Protein AF-A0A0H2X7L0-F1 (afdb_monomer_lite)

Structure (mmCIF, N/CA/C/O backbone):
data_AF-A0A0H2X7L0-F1
#
_entry.id   AF-A0A0H2X7L0-F1
#
loop_
_atom_site.group_PDB
_atom_site.id
_atom_site.type_symbol
_atom_site.label_atom_id
_atom_site.label_alt_id
_atom_site.label_comp_id
_atom_site.label_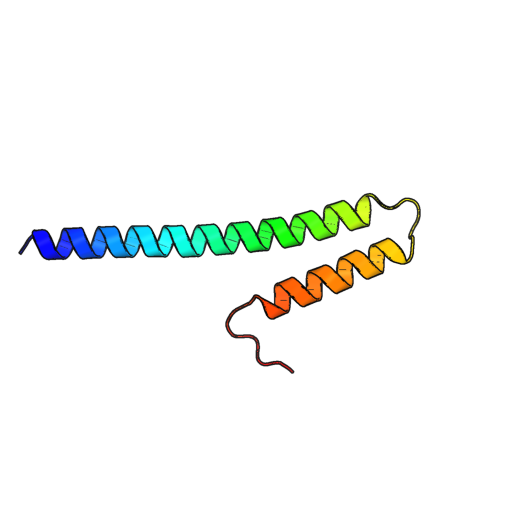asym_id
_atom_site.label_entity_id
_atom_site.label_seq_id
_atom_site.pdbx_PDB_ins_code
_atom_site.Cartn_x
_atom_site.Cartn_y
_atom_site.Cartn_z
_atom_site.occupancy
_atom_site.B_iso_or_equiv
_atom_site.auth_seq_id
_atom_site.auth_comp_id
_atom_site.auth_asym_id
_atom_site.auth_atom_id
_atom_site.pdbx_PDB_model_num
ATOM 1 N N . MET A 1 1 ? -22.005 9.833 35.192 1.00 62.28 1 MET A N 1
ATOM 2 C CA . MET A 1 1 ? -22.287 9.262 33.849 1.00 62.28 1 MET A CA 1
ATOM 3 C C . MET A 1 1 ? -21.272 9.768 32.811 1.00 62.28 1 MET A C 1
ATOM 5 O O . MET A 1 1 ? -21.127 9.181 31.751 1.00 62.28 1 MET A O 1
ATOM 9 N N . ASP A 1 2 ? -20.495 10.790 33.171 1.00 69.75 2 ASP A N 1
ATOM 10 C CA . ASP A 1 2 ? -19.595 11.596 32.336 1.00 69.75 2 ASP A CA 1
ATOM 11 C C . ASP A 1 2 ? -18.235 10.936 32.037 1.00 69.75 2 ASP A C 1
ATOM 13 O O . ASP A 1 2 ? -17.598 11.217 31.025 1.00 69.75 2 ASP A O 1
ATOM 17 N N . THR A 1 3 ? -17.776 10.022 32.896 1.00 74.94 3 THR A N 1
ATOM 18 C CA . THR A 1 3 ? -16.495 9.314 32.719 1.00 74.94 3 THR A CA 1
ATOM 19 C C . THR A 1 3 ? -16.532 8.298 31.572 1.00 74.94 3 THR A C 1
ATOM 21 O O . THR A 1 3 ? -15.525 8.098 30.900 1.00 74.94 3 THR A O 1
ATOM 24 N N . LEU A 1 4 ? -17.689 7.678 31.321 1.00 75.06 4 LEU A N 1
ATOM 25 C CA . LEU A 1 4 ? -17.870 6.699 30.240 1.00 75.06 4 LEU A CA 1
ATOM 26 C C . LEU A 1 4 ? -17.866 7.388 28.868 1.00 75.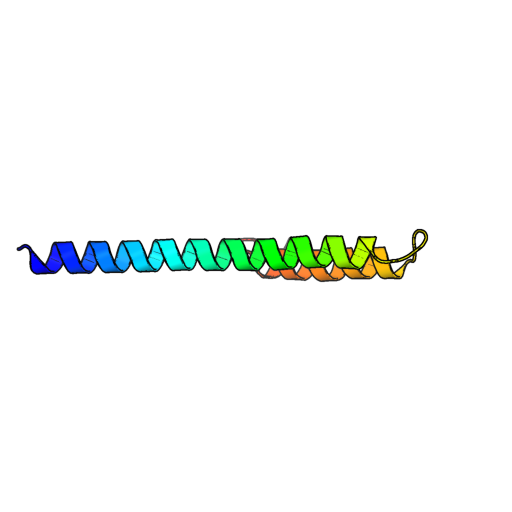06 4 LEU A C 1
ATOM 28 O O . LEU A 1 4 ? -17.153 6.951 27.972 1.00 75.06 4 LEU A O 1
ATOM 32 N N . ALA A 1 5 ? -18.562 8.524 28.751 1.00 79.50 5 ALA A N 1
ATOM 33 C CA . ALA A 1 5 ? -18.600 9.322 27.526 1.00 79.50 5 ALA A CA 1
ATOM 34 C C . ALA A 1 5 ? -17.199 9.799 27.094 1.00 79.50 5 ALA A C 1
ATOM 36 O O . ALA A 1 5 ? -16.830 9.663 25.931 1.00 79.50 5 ALA A O 1
ATOM 37 N N . ASN A 1 6 ? -16.375 10.265 28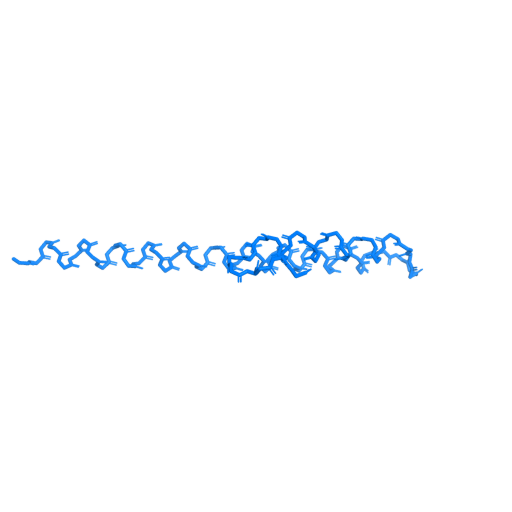.041 1.00 82.88 6 ASN A N 1
ATOM 38 C CA . ASN A 1 6 ? -14.994 10.672 27.751 1.00 82.88 6 ASN A CA 1
ATOM 39 C C . ASN A 1 6 ? -14.109 9.508 27.269 1.00 82.88 6 ASN A C 1
ATOM 41 O O . ASN A 1 6 ? -13.245 9.696 26.410 1.00 82.88 6 ASN A O 1
ATOM 45 N N . ALA A 1 7 ? -14.309 8.305 27.812 1.00 82.56 7 ALA A N 1
ATOM 46 C CA . ALA A 1 7 ? -13.548 7.128 27.404 1.00 82.56 7 ALA A CA 1
ATOM 47 C C . ALA A 1 7 ? -13.910 6.675 25.979 1.00 82.56 7 ALA A C 1
ATOM 49 O O . ALA A 1 7 ? -13.018 6.295 25.217 1.00 82.56 7 ALA A O 1
ATOM 50 N N . ASP A 1 8 ? -15.188 6.749 25.603 1.00 84.38 8 ASP A N 1
ATOM 51 C CA . ASP A 1 8 ? -15.639 6.429 24.246 1.00 84.38 8 ASP A CA 1
ATOM 52 C C . ASP A 1 8 ? -15.162 7.466 23.222 1.00 84.38 8 ASP A C 1
ATOM 54 O O . ASP A 1 8 ? -14.685 7.089 22.151 1.00 84.38 8 ASP A O 1
ATOM 58 N N . ASP A 1 9 ? -15.179 8.759 23.556 1.00 88.25 9 ASP A N 1
ATOM 59 C CA . ASP A 1 9 ? -14.624 9.799 22.681 1.00 88.25 9 ASP A CA 1
ATOM 60 C C . ASP A 1 9 ? -13.121 9.617 22.435 1.00 88.25 9 ASP A C 1
ATOM 62 O O . ASP A 1 9 ? -12.657 9.695 21.291 1.00 88.25 9 ASP A O 1
ATOM 66 N N . ALA A 1 10 ? -12.358 9.295 23.484 1.00 86.38 10 ALA A N 1
ATOM 67 C CA . ALA A 1 10 ? -10.929 9.012 23.370 1.00 86.38 10 ALA A CA 1
ATOM 68 C C . ALA A 1 10 ? -10.653 7.771 22.503 1.00 86.38 10 ALA A C 1
ATOM 70 O O . ALA A 1 10 ? -9.760 7.795 21.650 1.00 86.38 10 ALA A O 1
ATOM 71 N N . ARG A 1 11 ? -11.443 6.701 22.666 1.00 87.00 11 ARG A N 1
ATOM 72 C CA . ARG A 1 11 ? -11.351 5.489 21.832 1.00 87.00 11 ARG A CA 1
ATOM 73 C C . ARG A 1 11 ? -11.689 5.775 20.375 1.00 87.00 11 ARG A C 1
ATOM 75 O O . ARG A 1 11 ? -10.944 5.366 19.487 1.00 87.00 11 ARG A O 1
ATOM 82 N N . ASN A 1 12 ? -12.752 6.534 20.126 1.00 90.75 12 ASN A N 1
ATOM 83 C CA . ASN A 1 12 ? -13.157 6.925 18.779 1.00 90.75 12 ASN A CA 1
ATOM 84 C C . ASN A 1 12 ? -12.100 7.811 18.108 1.00 90.75 12 ASN A C 1
ATOM 86 O O . ASN A 1 12 ? -11.810 7.651 16.921 1.00 90.75 12 ASN A O 1
ATOM 90 N N . ALA A 1 13 ? -11.487 8.733 18.854 1.00 89.75 13 ALA A N 1
ATOM 91 C CA . ALA A 1 13 ? -10.385 9.550 18.356 1.00 89.75 13 ALA A CA 1
ATOM 92 C C . ALA A 1 13 ? -9.151 8.701 18.015 1.00 89.75 13 ALA A C 1
ATOM 94 O O . ALA A 1 13 ? -8.575 8.879 16.940 1.00 89.75 13 ALA A O 1
ATOM 95 N N . ALA A 1 14 ? -8.789 7.746 18.877 1.00 89.56 14 ALA A N 1
ATOM 96 C CA . ALA A 1 14 ? -7.692 6.813 18.628 1.00 89.56 14 ALA A CA 1
ATOM 97 C C . ALA A 1 14 ? -7.955 5.941 17.391 1.00 89.56 14 ALA A C 1
ATOM 99 O O . ALA A 1 14 ? -7.084 5.817 16.531 1.00 89.56 14 ALA A O 1
ATOM 100 N N . GLN A 1 15 ? -9.175 5.420 17.238 1.00 90.94 15 GLN A N 1
ATOM 101 C CA . GLN A 1 15 ? -9.568 4.633 16.069 1.00 90.94 15 GLN A CA 1
ATOM 102 C C . GLN A 1 15 ? -9.499 5.459 14.779 1.00 90.94 15 GLN A C 1
ATOM 104 O O . GLN A 1 15 ? -8.916 5.012 13.793 1.00 90.94 15 GLN A O 1
ATOM 109 N N . ARG A 1 16 ? -10.028 6.691 14.779 1.00 90.06 16 ARG A N 1
ATOM 110 C CA . ARG A 1 16 ? -9.924 7.604 13.624 1.00 90.06 16 ARG A CA 1
ATOM 111 C C . ARG A 1 16 ? -8.471 7.912 13.275 1.00 90.06 16 ARG A C 1
ATOM 113 O O . ARG A 1 16 ? -8.118 7.931 12.097 1.00 90.06 16 ARG A O 1
ATOM 120 N N . GLN A 1 17 ? -7.628 8.133 14.283 1.00 91.81 17 GLN A N 1
ATOM 121 C CA . GLN A 1 17 ? -6.202 8.370 14.080 1.00 91.81 17 GLN A CA 1
ATOM 122 C C . GLN A 1 17 ? -5.512 7.150 13.464 1.00 91.81 17 GLN A C 1
ATOM 124 O O . GLN A 1 17 ? -4.687 7.312 12.569 1.00 91.81 17 GLN A O 1
ATOM 129 N N . GLN A 1 18 ? -5.875 5.944 13.898 1.00 89.50 18 GLN A N 1
ATOM 130 C CA . GLN A 1 18 ? -5.301 4.700 13.394 1.00 89.50 18 GLN A CA 1
ATOM 131 C C . GLN A 1 18 ? -5.728 4.414 11.948 1.00 89.50 18 GLN A C 1
ATOM 133 O O . GLN A 1 18 ? -4.878 4.113 11.116 1.00 89.50 18 GLN A O 1
ATOM 138 N N . VAL A 1 19 ? -7.009 4.617 11.616 1.00 90.31 19 VAL A N 1
ATOM 139 C CA . VAL A 1 19 ? -7.512 4.535 10.230 1.00 90.31 19 VAL A CA 1
ATOM 140 C C . VAL A 1 19 ? -6.802 5.546 9.330 1.00 90.31 19 VAL A C 1
ATOM 142 O O . VAL A 1 19 ? -6.402 5.223 8.210 1.00 90.31 19 VAL A O 1
ATOM 145 N N . ARG A 1 20 ? -6.604 6.774 9.820 1.00 88.38 20 ARG A N 1
ATOM 146 C CA . ARG A 1 20 ? -5.890 7.812 9.072 1.00 88.38 20 ARG A CA 1
ATOM 147 C C . ARG A 1 20 ? -4.420 7.449 8.858 1.00 88.38 20 ARG A C 1
ATOM 149 O O . ARG A 1 20 ? -3.929 7.620 7.748 1.00 88.38 20 ARG A O 1
ATOM 156 N N . ALA A 1 21 ? -3.740 6.938 9.882 1.00 90.38 21 ALA A N 1
ATOM 157 C CA . ALA A 1 21 ? -2.349 6.502 9.782 1.00 90.38 21 ALA A CA 1
ATOM 158 C C . ALA A 1 21 ? -2.180 5.364 8.762 1.00 90.38 21 ALA A C 1
ATOM 160 O O . ALA A 1 21 ? -1.320 5.459 7.895 1.00 90.38 21 ALA A O 1
ATOM 161 N N . ASP A 1 22 ? -3.050 4.352 8.804 1.00 86.62 22 ASP A N 1
ATOM 162 C CA . ASP A 1 22 ? -3.061 3.234 7.849 1.00 86.62 22 ASP A CA 1
ATOM 163 C C . ASP A 1 22 ? -3.337 3.701 6.408 1.00 86.62 22 ASP A C 1
ATOM 165 O O . ASP A 1 22 ? -2.680 3.275 5.460 1.00 86.62 22 ASP A O 1
ATOM 169 N N . THR A 1 23 ? -4.251 4.660 6.233 1.00 86.75 23 THR A N 1
ATOM 170 C CA . THR A 1 23 ? -4.520 5.255 4.914 1.00 86.75 23 THR A CA 1
ATOM 171 C C . THR A 1 23 ? -3.299 6.003 4.371 1.00 86.75 23 THR A C 1
ATOM 173 O O . THR A 1 23 ? -2.959 5.862 3.195 1.00 86.75 23 THR A O 1
ATOM 176 N N . ILE A 1 24 ? -2.628 6.791 5.218 1.00 88.94 24 ILE A N 1
ATOM 177 C CA . ILE A 1 24 ? -1.422 7.541 4.842 1.00 88.94 24 ILE A CA 1
ATOM 178 C C . ILE A 1 24 ? -0.273 6.587 4.504 1.00 88.94 24 ILE A C 1
ATOM 180 O O . ILE A 1 24 ? 0.404 6.807 3.503 1.00 88.94 24 ILE A O 1
ATOM 184 N N . ASP A 1 25 ? -0.076 5.522 5.283 1.00 86.31 25 ASP A N 1
ATOM 185 C CA . ASP A 1 25 ? 0.966 4.521 5.036 1.00 86.31 25 ASP A CA 1
ATOM 186 C C . ASP A 1 25 ? 0.798 3.850 3.664 1.00 86.31 25 ASP A C 1
ATOM 188 O O . ASP A 1 25 ? 1.740 3.777 2.870 1.00 86.31 25 ASP A O 1
ATOM 192 N N . ARG A 1 26 ? -0.431 3.452 3.318 1.00 83.81 26 ARG A N 1
ATOM 193 C CA . ARG A 1 26 ? -0.732 2.863 2.003 1.00 83.81 26 ARG A CA 1
ATOM 194 C C . ARG A 1 26 ? -0.529 3.855 0.865 1.00 83.81 26 ARG A C 1
ATOM 196 O O . ARG A 1 26 ? 0.015 3.487 -0.178 1.00 83.81 26 ARG A O 1
ATOM 203 N N . LEU A 1 27 ? -0.943 5.109 1.059 1.00 85.88 27 LEU A N 1
ATOM 204 C CA . LEU A 1 27 ? -0.725 6.169 0.078 1.00 85.88 27 LEU A CA 1
ATOM 205 C C . LEU A 1 27 ? 0.774 6.425 -0.133 1.00 85.88 27 LEU A C 1
ATOM 207 O O . LEU A 1 27 ? 1.212 6.545 -1.275 1.00 85.88 27 LEU A O 1
ATOM 211 N N . ALA A 1 28 ? 1.567 6.453 0.939 1.00 85.94 28 ALA A N 1
ATOM 212 C CA . ALA A 1 28 ? 3.015 6.616 0.868 1.00 85.94 28 ALA A CA 1
ATOM 213 C C . ALA A 1 28 ? 3.683 5.457 0.111 1.00 85.94 28 ALA A C 1
ATOM 215 O O . ALA A 1 28 ? 4.517 5.705 -0.760 1.00 85.94 28 ALA A O 1
ATOM 216 N N . HIS A 1 29 ? 3.266 4.210 0.360 1.00 81.44 29 HIS A N 1
ATOM 217 C CA . HIS A 1 29 ? 3.733 3.045 -0.398 1.00 81.44 29 HIS A CA 1
ATOM 218 C C . HIS A 1 29 ? 3.383 3.137 -1.894 1.00 81.44 29 HIS A C 1
ATOM 220 O O . HIS A 1 29 ? 4.228 2.843 -2.741 1.00 81.44 29 HIS A O 1
ATOM 226 N N . ALA A 1 30 ? 2.166 3.579 -2.233 1.00 80.00 30 ALA A N 1
ATOM 227 C CA . ALA A 1 30 ? 1.733 3.763 -3.620 1.00 80.00 30 ALA A CA 1
ATOM 228 C C . ALA A 1 30 ? 2.522 4.864 -4.337 1.00 80.00 30 ALA A C 1
ATOM 230 O O . ALA A 1 30 ? 3.011 4.661 -5.448 1.00 80.00 30 ALA A O 1
ATOM 231 N N . ILE A 1 31 ? 2.684 6.022 -3.695 1.00 84.19 31 ILE A N 1
ATOM 232 C CA . ILE A 1 31 ? 3.437 7.144 -4.262 1.00 84.19 31 ILE A CA 1
ATOM 233 C C . ILE A 1 31 ? 4.914 6.769 -4.412 1.00 84.19 31 ILE A C 1
ATOM 235 O O . ILE A 1 31 ? 5.495 7.025 -5.465 1.00 84.19 31 ILE A O 1
ATOM 239 N N . GLY A 1 32 ? 5.509 6.118 -3.407 1.00 83.25 32 GLY A N 1
ATOM 240 C CA . GLY A 1 32 ? 6.898 5.659 -3.456 1.00 83.25 32 GLY A CA 1
ATOM 241 C C . GLY A 1 32 ? 7.163 4.729 -4.639 1.00 83.25 32 GLY A C 1
ATOM 242 O O . GLY A 1 32 ? 8.161 4.894 -5.335 1.00 83.25 32 GLY A O 1
ATOM 243 N N . ALA A 1 33 ? 6.230 3.823 -4.934 1.00 79.88 33 ALA A N 1
ATOM 244 C CA . ALA A 1 33 ? 6.299 2.947 -6.100 1.00 79.88 33 ALA A CA 1
ATOM 245 C C . ALA A 1 33 ? 6.330 3.708 -7.431 1.00 79.88 33 ALA A C 1
ATOM 247 O O . ALA A 1 33 ? 7.162 3.433 -8.295 1.00 79.88 33 ALA A O 1
ATOM 248 N N . VAL A 1 34 ? 5.429 4.683 -7.585 1.00 77.56 34 VAL A N 1
ATOM 249 C CA . VAL A 1 34 ? 5.332 5.499 -8.802 1.00 77.56 34 VAL A CA 1
ATOM 250 C C . VAL A 1 34 ? 6.586 6.350 -8.976 1.00 77.56 34 VAL A C 1
ATOM 252 O O . VAL A 1 34 ? 7.128 6.420 -10.075 1.00 77.56 34 VAL A O 1
ATOM 255 N N . VAL A 1 35 ? 7.076 6.975 -7.902 1.00 82.19 35 VAL A N 1
ATOM 256 C CA . VAL A 1 35 ? 8.292 7.800 -7.946 1.00 82.19 35 VAL A CA 1
ATOM 257 C C . VAL A 1 35 ? 9.517 6.957 -8.305 1.00 82.19 35 VAL A C 1
ATOM 259 O O . VAL A 1 35 ? 10.285 7.368 -9.170 1.00 82.19 35 VAL A O 1
ATOM 262 N N . LEU A 1 36 ? 9.679 5.773 -7.702 1.00 75.19 36 LEU A N 1
ATOM 263 C CA . LEU A 1 36 ? 10.784 4.856 -8.008 1.00 75.19 36 LEU A CA 1
ATOM 264 C C . LEU A 1 36 ? 10.759 4.382 -9.463 1.00 75.19 36 LEU A C 1
ATOM 266 O O . LEU A 1 36 ? 11.793 4.399 -10.122 1.00 75.19 36 LEU A O 1
ATOM 270 N N . SER A 1 37 ? 9.584 4.013 -9.974 1.00 72.38 37 SER A N 1
ATOM 271 C CA . SER A 1 37 ? 9.425 3.610 -11.373 1.00 72.38 37 SER A CA 1
ATOM 272 C C . SER A 1 37 ? 9.766 4.750 -12.339 1.00 72.38 37 SER A C 1
ATOM 274 O O . SER A 1 37 ? 10.537 4.566 -13.276 1.00 72.38 37 SER A O 1
ATOM 276 N N . ARG A 1 38 ? 9.284 5.971 -12.067 1.00 69.62 38 ARG A N 1
ATOM 277 C CA . ARG A 1 38 ? 9.545 7.147 -12.920 1.00 69.62 38 ARG A CA 1
ATOM 278 C C . ARG A 1 38 ? 10.966 7.699 -12.823 1.00 69.62 38 ARG A C 1
ATOM 280 O O . ARG A 1 38 ? 11.339 8.522 -13.653 1.00 69.62 38 ARG A O 1
ATOM 287 N N . ALA A 1 39 ? 11.739 7.287 -11.822 1.00 77.25 39 ALA A N 1
ATOM 288 C CA . ALA A 1 39 ? 13.155 7.617 -11.720 1.00 77.25 39 ALA A CA 1
ATOM 289 C C . ALA A 1 39 ? 14.027 6.751 -12.649 1.00 77.25 39 ALA A C 1
ATOM 291 O O . ALA A 1 39 ? 15.209 7.053 -12.824 1.00 77.25 39 ALA A O 1
ATOM 292 N N . CYS A 1 40 ? 13.473 5.688 -13.246 1.00 63.31 40 CYS A N 1
ATOM 293 C CA . CYS A 1 40 ? 14.182 4.897 -14.242 1.00 63.31 40 CYS A CA 1
ATOM 294 C C . CYS A 1 40 ? 14.256 5.652 -15.585 1.00 63.31 40 CYS A C 1
ATOM 296 O O . CYS A 1 40 ? 13.224 6.093 -16.093 1.00 63.31 40 CYS A O 1
ATOM 298 N N . PRO A 1 41 ? 15.452 5.802 -16.181 1.00 60.78 41 PRO A N 1
ATOM 299 C CA . PRO A 1 41 ? 15.593 6.355 -17.522 1.00 60.78 41 PRO A CA 1
ATOM 300 C C . PRO A 1 41 ? 15.058 5.370 -18.578 1.00 60.78 41 PRO A C 1
ATOM 302 O O . PRO A 1 41 ? 15.367 4.182 -18.524 1.00 60.78 41 PRO A O 1
ATOM 305 N N . ASP A 1 42 ? 14.283 5.903 -19.525 1.00 61.81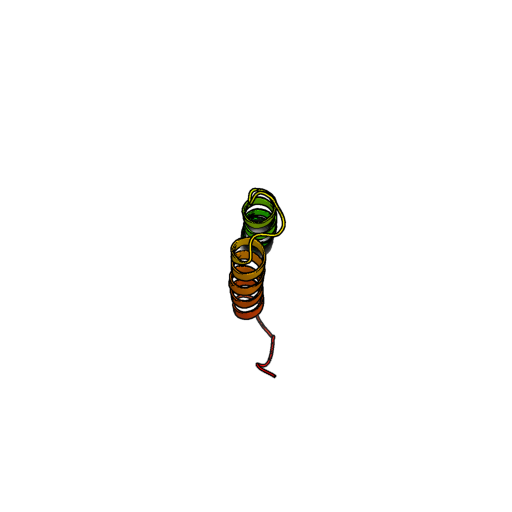 42 ASP A N 1
ATOM 306 C CA . ASP A 1 42 ? 13.935 5.318 -20.834 1.00 61.81 42 ASP A CA 1
ATOM 307 C C . ASP A 1 42 ? 13.249 3.933 -20.834 1.00 61.81 42 ASP A C 1
ATOM 309 O O . ASP A 1 42 ? 13.818 2.948 -21.296 1.00 61.81 42 ASP A O 1
ATOM 313 N N . ASP A 1 43 ? 12.006 3.857 -20.329 1.00 60.72 43 ASP A N 1
ATOM 314 C CA . ASP A 1 43 ? 11.136 2.660 -20.409 1.00 60.72 43 ASP A CA 1
ATOM 315 C C . ASP A 1 43 ? 11.862 1.350 -20.043 1.00 60.72 43 ASP A C 1
ATOM 317 O O . ASP A 1 43 ? 11.700 0.294 -20.660 1.00 60.72 43 ASP A O 1
ATOM 321 N N . SER A 1 44 ? 12.723 1.429 -19.024 1.00 66.94 44 SER A N 1
ATOM 322 C CA . SER A 1 44 ? 13.4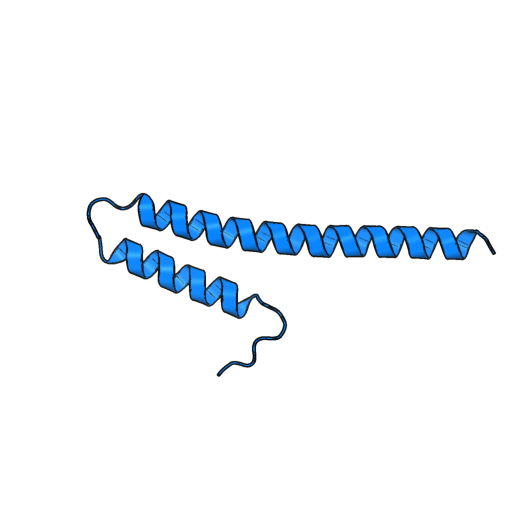41 0.268 -18.520 1.00 66.94 44 SER A CA 1
ATOM 323 C C . SER A 1 44 ? 12.437 -0.774 -18.019 1.00 66.94 44 SER A C 1
ATOM 325 O O . SER A 1 44 ? 11.562 -0.425 -17.222 1.00 66.94 44 SER A O 1
ATOM 327 N N . PRO A 1 45 ? 12.591 -2.066 -18.367 1.00 73.31 45 PRO A N 1
ATOM 328 C CA . PRO A 1 45 ? 11.714 -3.133 -17.875 1.00 73.31 45 PRO A CA 1
ATOM 329 C C . PRO A 1 45 ? 11.688 -3.234 -16.337 1.00 73.31 45 PRO A C 1
ATOM 331 O O . PRO A 1 45 ? 10.750 -3.782 -15.761 1.00 73.31 45 PRO A O 1
ATOM 334 N N . LEU A 1 46 ? 12.684 -2.653 -15.655 1.00 72.56 46 LEU A N 1
ATOM 335 C CA . LEU A 1 46 ? 12.717 -2.527 -14.199 1.00 72.56 46 LEU A CA 1
ATOM 336 C C . LEU A 1 46 ? 11.636 -1.572 -13.656 1.00 72.56 46 LEU A C 1
ATOM 338 O O . LEU A 1 46 ? 11.122 -1.784 -12.559 1.00 72.56 46 LEU A O 1
ATOM 342 N N . ALA A 1 47 ? 11.276 -0.530 -14.408 1.00 75.00 47 ALA A N 1
ATOM 343 C CA . ALA A 1 47 ? 10.248 0.433 -14.022 1.00 75.00 47 ALA A CA 1
ATOM 344 C C . ALA A 1 47 ? 8.871 -0.239 -13.914 1.00 75.00 47 ALA A C 1
ATOM 346 O O . ALA A 1 47 ? 8.138 0.001 -12.946 1.00 75.00 47 ALA A O 1
ATOM 347 N N . ASP A 1 48 ? 8.559 -1.110 -14.875 1.00 73.25 48 ASP A N 1
ATOM 348 C CA . ASP A 1 48 ? 7.336 -1.915 -14.900 1.00 73.25 48 ASP A CA 1
ATOM 349 C C . ASP A 1 48 ? 7.329 -2.964 -13.783 1.00 73.25 48 ASP A C 1
ATOM 351 O O . ASP A 1 48 ? 6.316 -3.151 -13.101 1.00 73.25 48 ASP A O 1
ATOM 355 N N . GLU A 1 49 ? 8.473 -3.607 -13.529 1.00 80.06 49 GLU A N 1
ATOM 356 C CA . GLU A 1 49 ? 8.617 -4.572 -12.437 1.00 80.06 49 GLU A CA 1
ATOM 357 C C . GLU A 1 49 ? 8.382 -3.922 -11.062 1.00 80.06 49 GLU A C 1
ATOM 359 O O . GLU A 1 49 ? 7.645 -4.469 -10.232 1.00 80.06 49 GLU A O 1
ATOM 364 N N . ILE A 1 50 ? 8.937 -2.725 -10.834 1.00 81.12 50 ILE A N 1
ATOM 365 C CA . ILE A 1 50 ? 8.718 -1.939 -9.610 1.00 81.12 50 ILE A CA 1
ATOM 366 C C . ILE A 1 50 ? 7.227 -1.624 -9.437 1.00 81.12 50 ILE A C 1
ATOM 368 O O . ILE A 1 50 ? 6.680 -1.831 -8.346 1.00 81.12 50 ILE A O 1
ATOM 372 N N . LEU A 1 51 ? 6.551 -1.172 -10.500 1.00 78.19 51 LEU A N 1
ATOM 373 C CA . LEU A 1 51 ? 5.123 -0.854 -10.446 1.00 78.19 51 LEU A CA 1
ATOM 374 C C . LEU A 1 51 ? 4.292 -2.087 -10.066 1.00 78.19 51 LEU A C 1
ATOM 376 O O . LEU A 1 51 ? 3.445 -2.014 -9.170 1.00 78.19 51 LEU A O 1
ATOM 380 N N . GLU A 1 52 ? 4.549 -3.230 -10.70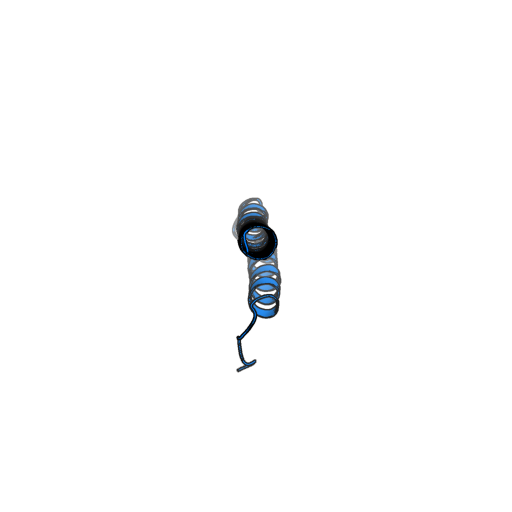5 1.00 83.12 52 GLU A N 1
ATOM 381 C CA . GLU A 1 52 ? 3.768 -4.451 -10.499 1.00 83.12 52 GLU A CA 1
ATOM 382 C C . GLU A 1 52 ? 4.023 -5.091 -9.125 1.00 83.12 52 GLU A C 1
ATOM 384 O O . GLU A 1 52 ? 3.094 -5.587 -8.479 1.00 83.12 52 GLU A O 1
ATOM 389 N N . VAL A 1 53 ? 5.260 -5.067 -8.614 1.00 84.62 53 VAL A N 1
ATOM 390 C CA . VAL A 1 53 ? 5.560 -5.530 -7.244 1.00 84.62 53 VAL A CA 1
ATOM 391 C C . VAL A 1 53 ? 4.839 -4.670 -6.210 1.00 84.62 53 VAL A C 1
ATOM 393 O O . VAL A 1 53 ? 4.177 -5.204 -5.312 1.00 84.62 53 VAL A O 1
ATOM 396 N N . CYS A 1 54 ? 4.927 -3.347 -6.331 1.00 78.12 54 CYS A N 1
ATOM 397 C CA . CYS A 1 54 ? 4.292 -2.442 -5.383 1.00 78.12 54 CYS A CA 1
ATOM 398 C C . CYS A 1 54 ? 2.763 -2.517 -5.441 1.00 78.12 54 CYS A C 1
ATOM 400 O O . CYS A 1 54 ? 2.124 -2.602 -4.390 1.00 78.12 54 CYS A O 1
ATOM 402 N N . ARG A 1 55 ? 2.170 -2.575 -6.642 1.00 81.56 55 ARG A N 1
ATOM 403 C CA . ARG A 1 55 ? 0.720 -2.740 -6.826 1.00 81.56 55 ARG A CA 1
ATOM 404 C C . ARG A 1 55 ? 0.206 -3.998 -6.129 1.00 81.56 55 ARG A C 1
ATOM 406 O O . ARG A 1 55 ? -0.766 -3.922 -5.379 1.00 81.56 55 ARG A O 1
ATOM 413 N N . ARG A 1 56 ? 0.882 -5.138 -6.314 1.00 84.94 56 ARG A N 1
ATOM 414 C CA . ARG A 1 56 ? 0.512 -6.409 -5.667 1.00 84.94 56 ARG A CA 1
ATOM 415 C C . ARG A 1 56 ? 0.555 -6.319 -4.145 1.00 84.94 56 ARG A C 1
ATOM 417 O O . ARG A 1 56 ? -0.376 -6.774 -3.486 1.00 84.94 56 ARG A O 1
ATOM 424 N N . LYS A 1 57 ? 1.594 -5.697 -3.581 1.00 82.06 57 LYS A N 1
ATOM 425 C CA . LYS A 1 57 ? 1.712 -5.519 -2.125 1.00 82.06 57 LYS A CA 1
ATOM 426 C C . LYS A 1 57 ? 0.621 -4.616 -1.552 1.00 82.06 57 LYS A C 1
ATOM 428 O O . LYS A 1 57 ? 0.066 -4.939 -0.508 1.00 82.06 57 LYS A O 1
ATOM 433 N N . ILE A 1 58 ? 0.279 -3.529 -2.245 1.00 80.56 58 ILE A N 1
ATOM 434 C CA . ILE A 1 58 ? -0.792 -2.614 -1.822 1.00 80.56 58 ILE A CA 1
ATOM 435 C C . ILE A 1 58 ? -2.151 -3.319 -1.841 1.00 80.56 58 ILE A C 1
ATOM 437 O O . ILE A 1 58 ? -2.915 -3.192 -0.888 1.00 80.56 58 ILE A O 1
ATOM 441 N N . LEU A 1 59 ? -2.443 -4.094 -2.891 1.00 82.56 59 LEU A N 1
ATOM 442 C CA . LEU A 1 59 ? -3.688 -4.864 -2.982 1.00 82.56 59 LEU A CA 1
ATOM 443 C C . LEU A 1 59 ? -3.777 -5.942 -1.894 1.00 82.56 59 LEU A C 1
ATOM 445 O O . LEU A 1 59 ? -4.828 -6.090 -1.278 1.00 82.56 59 LEU A O 1
ATOM 449 N N . ALA A 1 60 ? -2.676 -6.640 -1.603 1.00 80.94 60 ALA A N 1
ATOM 450 C CA . ALA A 1 60 ? -2.622 -7.633 -0.528 1.00 80.94 60 ALA A CA 1
ATOM 451 C C . ALA A 1 60 ? -2.805 -7.019 0.872 1.00 80.94 60 ALA A C 1
ATOM 453 O O . ALA A 1 60 ? -3.296 -7.685 1.781 1.00 80.94 60 ALA A O 1
ATOM 454 N N . ALA A 1 61 ? -2.423 -5.753 1.049 1.00 75.44 61 ALA A N 1
ATOM 455 C CA . ALA A 1 61 ? -2.588 -5.021 2.299 1.00 75.44 61 ALA A CA 1
ATOM 456 C C . ALA A 1 61 ? -3.997 -4.418 2.480 1.00 75.44 61 ALA A C 1
ATOM 458 O O . ALA A 1 61 ? -4.289 -3.888 3.554 1.00 75.44 61 ALA A O 1
ATOM 459 N N . LEU A 1 62 ? -4.874 -4.473 1.465 1.00 75.94 62 LEU A N 1
ATOM 460 C CA . LEU A 1 62 ? -6.245 -3.974 1.574 1.00 75.94 62 LEU A CA 1
ATOM 461 C C . LEU A 1 62 ? -7.138 -4.992 2.316 1.00 75.94 62 LEU A C 1
ATOM 463 O O . LEU A 1 62 ? -7.354 -6.100 1.818 1.00 75.94 62 LEU A O 1
ATOM 467 N N . PRO A 1 63 ? -7.729 -4.636 3.471 1.00 65.06 63 PRO A N 1
ATOM 468 C CA . PRO A 1 63 ? -8.684 -5.496 4.152 1.00 65.06 63 PRO A CA 1
ATOM 469 C C . PRO A 1 63 ? -9.959 -5.616 3.308 1.00 65.06 63 PRO A C 1
ATOM 471 O O . PRO A 1 63 ? -10.598 -4.614 2.989 1.00 65.06 63 PRO A O 1
ATOM 474 N N . GLY A 1 64 ? -10.328 -6.849 2.948 1.00 62.22 64 GLY A N 1
ATOM 475 C CA . GLY A 1 64 ? -11.584 -7.154 2.255 1.00 62.22 64 GLY A CA 1
ATOM 476 C C . GLY A 1 64 ? -11.491 -7.431 0.752 1.00 62.22 64 GLY A C 1
ATOM 477 O O . GLY A 1 64 ? -12.537 -7.519 0.115 1.00 62.22 64 GLY A O 1
ATOM 478 N N . GLN A 1 65 ? -10.300 -7.606 0.166 1.00 53.75 65 GLN A N 1
ATOM 479 C CA . GLN A 1 65 ? -10.210 -8.148 -1.195 1.00 53.75 65 GLN A CA 1
ATOM 480 C C . GLN A 1 65 ? -10.197 -9.685 -1.157 1.00 53.75 65 GLN A C 1
ATOM 482 O O . GLN A 1 65 ? -9.203 -10.263 -0.713 1.00 53.75 65 GLN A O 1
ATOM 487 N N . PRO A 1 66 ? -11.266 -10.380 -1.599 1.00 46.75 66 PRO A N 1
ATOM 488 C CA . PRO A 1 66 ? -11.159 -11.802 -1.877 1.00 46.75 66 PRO A CA 1
ATOM 489 C C . PRO A 1 66 ? -10.146 -11.974 -3.010 1.00 46.75 66 PRO A C 1
ATOM 491 O O . PRO A 1 66 ? -10.287 -11.354 -4.065 1.00 46.75 66 PRO A O 1
ATOM 494 N N . ALA A 1 67 ? -9.117 -12.788 -2.769 1.00 52.91 67 ALA A N 1
ATOM 495 C CA . ALA A 1 67 ? -8.230 -13.270 -3.818 1.00 52.91 67 ALA A CA 1
ATOM 496 C C . ALA A 1 67 ? -9.111 -13.873 -4.921 1.00 52.91 67 ALA A C 1
ATOM 498 O O . ALA A 1 67 ? -9.813 -14.856 -4.678 1.00 52.91 67 ALA A O 1
ATOM 499 N N . ARG A 1 68 ? -9.163 -13.208 -6.075 1.00 46.00 68 ARG A N 1
ATOM 500 C CA . ARG A 1 68 ? -9.935 -13.653 -7.232 1.00 46.00 68 ARG A CA 1
ATOM 501 C C . ARG A 1 68 ? -9.046 -14.454 -8.164 1.00 46.00 68 ARG A C 1
ATOM 503 O O . ARG A 1 68 ? -7.894 -14.013 -8.371 1.00 46.00 68 ARG A O 1
#

Secondary structure (DSSP, 8-state):
-HHHHHHHHHHHHHHHHHHHHHHHHHHHHHHHHHHHHHTSSSS-HHHHHHHHHHHHHHHHTSTT----

Foldseek 3Di:
DVVVVVVVVVVVVVVVVVVVVLVVVLVCLQVVLQVVLVVDPDPPVVSVVSNVVSVVVSLVSDPPDDPD

Sequence (68 aa):
MDTLANADDARNAAQRQQVRADTIDRLAHAIGAVVLSRACPDDSPLADEILEVCRRKILAALPGQPAR

Radius of gyration: 18.67 Å; chains: 1; bounding box: 38×25×55 Å

Organism: Xanthomonas campestris pv. campestris (strain 8004) (NCBI:txid314565)

pLDDT: mean 78.02, std 10.84, range [46.0, 91.81]

InterPro domains:
  IPR036271 Tetracyclin repressor-like, C-terminal domain superfamily [SSF48498] (20-58)